Protein AF-A0A2A8D1V7-F1 (afdb_monomer_lite)

pLDDT: mean 70.95, std 13.34, range [39.81, 87.38]

Organism: NCBI:txid1850348

Sequence (78 aa):
MHNVKNLDASPTPDGIDQLRTEAQEHAEAVAAALPWGSDTYLVVSPRGTCVLLDDFVTRDSWEPNKSSETVATELQAT

Foldseek 3Di:
DQDEAEDPAQQDLVNLVVQLVVQLVVQHKYWYHHPPAPAWIWIAHSVGFTDIDHPPDDPPVDDGDDRSVRVSVVSVVD

Radius of gyration: 11.52 Å; chains: 1; bounding box: 30×26×26 Å

Secondary structure (DSSP, 8-state):
---EEEPSSPPPHHHHHHHHHHHHHHTS-EEEE-TT-TT-EEEE-TTS-EEEE-TT--TT-------HHHHHHHHH--

Structure (mmCIF, N/CA/C/O backbone):
data_AF-A0A2A8D1V7-F1
#
_entry.id   AF-A0A2A8D1V7-F1
#
loop_
_atom_site.group_PDB
_atom_site.id
_atom_site.type_symbol
_atom_site.label_atom_id
_atom_site.label_alt_id
_atom_site.label_comp_id
_atom_site.label_asym_id
_atom_site.label_entity_id
_atom_site.label_seq_id
_atom_site.pdbx_PDB_ins_code
_atom_site.Cartn_x
_atom_site.Cartn_y
_atom_site.Cartn_z
_atom_site.occupancy
_atom_site.B_iso_or_equiv
_atom_site.auth_seq_id
_atom_site.auth_comp_id
_atom_site.auth_asym_id
_atom_site.auth_atom_id
_atom_site.pdbx_PDB_model_num
ATOM 1 N N . MET A 1 1 ? -17.995 -4.386 -7.038 1.00 39.81 1 MET A N 1
ATOM 2 C CA . MET A 1 1 ? -17.078 -3.748 -8.004 1.00 39.81 1 MET A CA 1
ATOM 3 C C . MET A 1 1 ? -16.100 -2.962 -7.155 1.00 39.81 1 MET A C 1
ATOM 5 O O . MET A 1 1 ? -16.553 -2.061 -6.469 1.00 39.81 1 MET A O 1
ATOM 9 N N . HIS A 1 2 ? -14.843 -3.401 -7.050 1.00 45.78 2 HIS A N 1
ATOM 10 C CA . HIS A 1 2 ? -13.855 -2.724 -6.202 1.00 45.78 2 HIS A CA 1
ATOM 11 C C . HIS A 1 2 ? -13.455 -1.424 -6.909 1.00 45.78 2 HIS A C 1
ATOM 13 O O . HIS A 1 2 ? -13.094 -1.455 -8.084 1.00 45.78 2 HIS A O 1
ATOM 19 N N . ASN A 1 3 ? -13.646 -0.293 -6.236 1.00 57.97 3 ASN A N 1
ATOM 20 C CA . ASN A 1 3 ? -13.505 1.044 -6.802 1.00 57.97 3 ASN A CA 1
ATOM 21 C C . ASN A 1 3 ? -12.009 1.387 -6.899 1.00 57.97 3 ASN A C 1
ATOM 23 O O . ASN A 1 3 ? -11.411 1.817 -5.916 1.00 57.97 3 ASN A O 1
ATOM 27 N N . VAL A 1 4 ? -11.381 1.121 -8.047 1.00 65.38 4 VAL A N 1
ATOM 28 C CA . VAL A 1 4 ? -9.960 1.435 -8.259 1.00 65.38 4 VAL A CA 1
ATOM 29 C C . VAL A 1 4 ? -9.829 2.916 -8.612 1.00 65.38 4 VAL A C 1
ATOM 31 O O . VAL A 1 4 ? -10.420 3.373 -9.592 1.00 65.38 4 VAL A O 1
ATOM 34 N N . LYS A 1 5 ? -9.074 3.676 -7.814 1.00 77.75 5 LYS A N 1
ATOM 35 C CA . LYS A 1 5 ? -8.771 5.088 -8.092 1.00 77.75 5 LYS A CA 1
ATOM 36 C C . LYS A 1 5 ? -7.573 5.186 -9.028 1.00 77.75 5 LYS A C 1
ATOM 38 O O . LYS A 1 5 ? -6.521 4.659 -8.708 1.00 77.75 5 LYS A O 1
ATOM 43 N N . ASN A 1 6 ? -7.684 5.891 -10.145 1.00 76.56 6 ASN A N 1
ATOM 44 C CA . ASN A 1 6 ? -6.507 6.181 -10.966 1.00 76.56 6 ASN A CA 1
ATOM 45 C C . ASN A 1 6 ? -5.791 7.411 -10.408 1.00 76.56 6 ASN A C 1
ATOM 47 O O . ASN A 1 6 ? -6.434 8.435 -10.178 1.00 76.56 6 ASN A O 1
ATOM 51 N N . LEU A 1 7 ? -4.485 7.302 -10.175 1.00 75.75 7 LEU A N 1
ATOM 52 C CA . LEU A 1 7 ? -3.648 8.419 -9.753 1.00 75.75 7 LEU A CA 1
ATOM 53 C C . LEU A 1 7 ? -2.963 9.040 -10.972 1.00 75.75 7 LEU A C 1
ATOM 55 O O . LEU A 1 7 ? -2.304 8.345 -11.741 1.00 75.75 7 LEU A O 1
ATOM 59 N N . ASP A 1 8 ? -3.079 10.359 -11.120 1.00 70.38 8 ASP A N 1
ATOM 60 C CA . ASP A 1 8 ? -2.424 11.122 -12.194 1.00 70.38 8 ASP A CA 1
ATOM 61 C C . ASP A 1 8 ? -0.906 11.308 -11.972 1.00 70.38 8 ASP A C 1
ATOM 63 O O . ASP A 1 8 ? -0.179 11.696 -12.884 1.00 70.38 8 ASP A O 1
ATOM 67 N N . ALA A 1 9 ? -0.414 11.042 -10.757 1.00 71.38 9 ALA A N 1
ATOM 68 C CA . ALA A 1 9 ? 0.988 11.165 -10.351 1.00 71.38 9 ALA A CA 1
ATOM 69 C C . ALA A 1 9 ? 1.364 10.070 -9.334 1.00 71.38 9 ALA A C 1
ATOM 71 O O . ALA A 1 9 ? 0.488 9.485 -8.694 1.00 71.38 9 ALA A O 1
ATOM 72 N N . SER A 1 10 ? 2.664 9.794 -9.161 1.00 72.62 10 SER A N 1
ATOM 73 C CA . SER A 1 10 ? 3.133 8.886 -8.105 1.00 72.62 10 SER A CA 1
ATOM 74 C C . SER A 1 10 ? 2.629 9.360 -6.734 1.00 72.62 10 SER A C 1
ATOM 76 O O . SER A 1 10 ? 2.752 10.552 -6.432 1.00 72.62 10 SER A O 1
ATOM 78 N N . PRO A 1 11 ? 2.068 8.467 -5.898 1.00 76.38 11 PRO A N 1
ATOM 79 C CA . PRO A 1 11 ? 1.488 8.853 -4.623 1.00 76.38 11 PRO A CA 1
ATOM 80 C C . PRO A 1 11 ? 2.569 9.424 -3.709 1.00 76.38 11 PRO A C 1
ATOM 82 O O . PRO A 1 11 ? 3.605 8.808 -3.461 1.00 76.38 11 PRO A O 1
ATOM 85 N N . THR A 1 12 ? 2.314 10.626 -3.204 1.00 78.94 12 THR A N 1
ATOM 86 C CA . THR A 1 12 ? 3.127 11.249 -2.162 1.00 78.94 12 THR A CA 1
ATOM 87 C C . THR A 1 12 ? 2.847 10.579 -0.811 1.00 78.94 12 THR A C 1
ATOM 89 O O . THR A 1 12 ? 1.820 9.912 -0.659 1.00 78.94 12 THR A O 1
ATOM 92 N N . PRO A 1 13 ? 3.706 10.771 0.208 1.00 78.00 13 PRO A N 1
ATOM 93 C CA . PRO A 1 13 ? 3.449 10.261 1.557 1.00 78.00 13 PRO A CA 1
ATOM 94 C C . PRO A 1 13 ? 2.074 10.675 2.106 1.00 78.00 13 PRO A C 1
ATOM 96 O O . PRO A 1 13 ? 1.398 9.863 2.730 1.00 78.00 13 PRO A O 1
ATOM 99 N N . ASP A 1 14 ? 1.651 11.907 1.809 1.00 79.50 14 ASP A N 1
ATOM 100 C CA . ASP A 1 14 ? 0.341 12.462 2.173 1.00 79.50 14 ASP A CA 1
ATOM 101 C C . ASP A 1 14 ? -0.810 11.740 1.450 1.00 79.50 14 ASP A C 1
ATOM 103 O O . ASP A 1 14 ? -1.783 11.323 2.073 1.00 79.50 14 ASP A O 1
ATOM 107 N N . GLY A 1 15 ? -0.649 11.456 0.151 1.00 82.19 15 GLY A N 1
ATOM 108 C CA . GLY A 1 15 ? -1.618 10.666 -0.610 1.00 82.19 15 GLY A CA 1
ATOM 109 C C . GLY A 1 15 ? -1.761 9.229 -0.093 1.00 82.19 15 GLY A C 1
ATOM 110 O O . GLY A 1 15 ? -2.867 8.694 -0.054 1.00 82.19 15 GLY A O 1
ATOM 111 N N . ILE A 1 16 ? -0.669 8.605 0.361 1.00 81.56 16 ILE A N 1
ATOM 112 C CA . ILE A 1 16 ? -0.716 7.274 0.992 1.00 81.56 16 ILE A CA 1
ATOM 113 C C . ILE A 1 16 ? -1.465 7.336 2.330 1.00 81.56 16 ILE A C 1
ATOM 115 O O . ILE A 1 16 ? -2.243 6.429 2.634 1.00 81.56 16 ILE A O 1
ATOM 119 N N . ASP A 1 17 ? -1.257 8.386 3.124 1.00 83.69 17 ASP A N 1
ATOM 120 C CA . ASP A 1 17 ? -1.950 8.568 4.404 1.00 83.69 17 ASP A CA 1
ATOM 121 C C . ASP A 1 17 ? -3.456 8.812 4.217 1.00 83.69 17 ASP A C 1
ATOM 123 O O . ASP A 1 17 ? -4.288 8.253 4.938 1.00 83.69 17 ASP A O 1
ATOM 127 N N . GLN A 1 18 ? -3.826 9.537 3.161 1.00 84.12 18 GLN A N 1
ATOM 128 C CA . GLN A 1 18 ? -5.220 9.708 2.768 1.00 84.12 18 GLN A CA 1
ATOM 129 C C . GLN A 1 18 ? -5.869 8.376 2.359 1.00 84.12 18 GLN A C 1
ATOM 131 O O . GLN A 1 18 ? -6.976 8.071 2.803 1.00 84.12 18 GLN A O 1
ATOM 136 N N . LEU A 1 19 ? -5.177 7.547 1.567 1.00 84.19 19 LEU A N 1
ATOM 137 C CA . LEU A 1 19 ? -5.658 6.206 1.201 1.00 84.19 19 LEU A CA 1
ATOM 138 C C . LEU A 1 19 ? -5.782 5.285 2.425 1.00 84.19 19 LEU A C 1
ATOM 140 O O . LEU A 1 19 ? -6.697 4.465 2.485 1.00 84.19 19 LEU A O 1
ATOM 144 N N . ARG A 1 20 ? -4.892 5.425 3.416 1.00 85.06 20 ARG A N 1
ATOM 145 C CA . ARG A 1 20 ? -4.991 4.707 4.699 1.00 85.06 20 ARG A CA 1
ATOM 146 C C . ARG A 1 20 ? -6.211 5.135 5.492 1.00 85.06 20 ARG A C 1
ATOM 148 O O . ARG A 1 20 ? -6.933 4.270 5.980 1.00 85.06 20 ARG A O 1
ATOM 155 N N . THR A 1 21 ? -6.431 6.441 5.600 1.00 85.62 21 THR A N 1
ATOM 156 C CA . THR A 1 21 ? -7.598 6.999 6.284 1.00 85.62 21 THR A CA 1
ATOM 157 C C . THR A 1 21 ? -8.876 6.488 5.630 1.00 85.62 21 THR A C 1
ATOM 159 O O . THR A 1 21 ? -9.722 5.929 6.318 1.00 85.62 21 THR A O 1
ATOM 162 N N . GLU A 1 22 ? -8.967 6.543 4.301 1.00 85.62 22 GLU A N 1
ATOM 163 C CA . GLU A 1 22 ? -10.131 6.048 3.562 1.00 85.62 22 GLU A CA 1
ATOM 164 C C . GLU A 1 22 ? -10.345 4.539 3.753 1.00 85.62 22 GLU A C 1
ATOM 166 O O . GLU A 1 22 ? -11.451 4.107 4.079 1.00 85.62 22 GLU A O 1
ATOM 171 N N . ALA A 1 23 ? -9.289 3.729 3.633 1.00 86.00 23 ALA A N 1
ATOM 172 C CA . ALA A 1 23 ? -9.387 2.292 3.873 1.00 86.00 23 ALA A CA 1
ATOM 173 C C . ALA A 1 23 ? -9.887 1.996 5.295 1.00 86.00 23 ALA A C 1
ATOM 175 O O . ALA A 1 23 ? -10.733 1.125 5.499 1.00 86.00 23 ALA A O 1
ATOM 176 N N . GLN A 1 24 ? -9.401 2.742 6.287 1.00 85.50 24 GLN A N 1
ATOM 177 C CA . GLN A 1 24 ? -9.806 2.597 7.680 1.00 85.50 24 GLN A CA 1
ATOM 178 C C . GLN A 1 24 ? -11.256 3.047 7.923 1.00 85.50 24 GLN A C 1
ATOM 180 O O . GLN A 1 24 ? -11.988 2.339 8.616 1.00 85.50 24 GLN A O 1
ATOM 185 N N . GLU A 1 25 ? -11.683 4.177 7.354 1.00 87.38 25 GLU A N 1
ATOM 186 C CA . GLU A 1 25 ? -13.052 4.700 7.476 1.00 87.38 25 GLU A CA 1
ATOM 187 C C . GLU A 1 25 ? -14.085 3.765 6.844 1.00 87.38 25 GLU A C 1
ATOM 189 O O . GLU A 1 25 ? -15.151 3.531 7.415 1.00 87.38 25 GLU A O 1
ATOM 194 N N . HIS A 1 26 ? -13.748 3.185 5.695 1.00 81.56 26 HIS A N 1
ATOM 195 C CA . HIS A 1 26 ? -14.630 2.278 4.969 1.00 81.56 26 HIS A CA 1
ATOM 196 C C . HIS A 1 26 ? -14.502 0.810 5.417 1.00 81.56 26 HIS A C 1
ATOM 198 O O . HIS A 1 26 ? -15.270 -0.044 4.977 1.00 81.56 26 HIS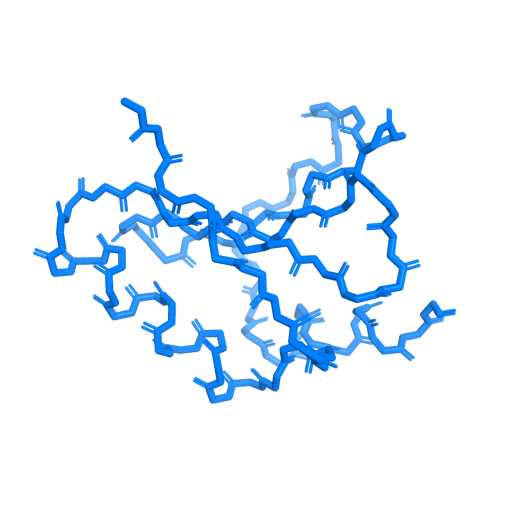 A O 1
ATOM 204 N N . ALA A 1 27 ? -13.556 0.505 6.315 1.00 84.00 27 ALA A N 1
ATOM 205 C CA . ALA A 1 27 ? -13.216 -0.851 6.754 1.00 84.00 27 ALA A CA 1
ATOM 206 C C . ALA A 1 27 ? -12.953 -1.835 5.589 1.00 84.00 27 ALA A C 1
ATOM 208 O O . ALA A 1 27 ? -13.106 -3.051 5.738 1.00 84.00 27 ALA A O 1
ATOM 209 N N . GLU A 1 28 ? -12.524 -1.317 4.438 1.00 82.69 28 GLU A N 1
ATOM 210 C CA . GLU A 1 28 ? -12.287 -2.058 3.199 1.00 82.69 28 GLU A CA 1
ATOM 211 C C . GLU A 1 28 ? -10.944 -1.660 2.580 1.00 82.69 28 GLU A C 1
ATOM 213 O O . GLU A 1 28 ? -10.361 -0.634 2.919 1.00 82.69 28 GLU A O 1
ATOM 218 N N . ALA A 1 29 ? -10.399 -2.508 1.707 1.00 82.25 29 ALA A N 1
ATOM 219 C CA . ALA A 1 29 ? -9.141 -2.201 1.040 1.00 82.25 29 ALA A CA 1
ATOM 220 C C . ALA A 1 29 ? -9.372 -1.239 -0.133 1.00 82.25 29 ALA A C 1
ATOM 222 O O . ALA A 1 29 ? -10.233 -1.486 -0.977 1.00 82.25 29 ALA A O 1
ATOM 223 N N . VAL A 1 30 ? -8.556 -0.192 -0.217 1.00 85.88 30 VAL A N 1
ATOM 224 C CA . VAL A 1 30 ? -8.571 0.777 -1.318 1.00 85.88 30 VAL A CA 1
ATOM 225 C C . VAL A 1 30 ? -7.461 0.425 -2.297 1.00 85.88 30 VAL A C 1
ATOM 227 O O . VAL A 1 30 ? -6.323 0.217 -1.887 1.00 85.88 30 VAL A O 1
ATOM 230 N N . ALA A 1 31 ? -7.775 0.363 -3.589 1.00 84.75 31 ALA A N 1
ATOM 231 C CA . ALA A 1 31 ? -6.796 0.146 -4.649 1.00 84.75 31 ALA A CA 1
ATOM 232 C C . ALA A 1 31 ? -6.639 1.417 -5.489 1.00 84.75 31 ALA A C 1
ATOM 234 O O . ALA A 1 31 ? -7.634 2.023 -5.892 1.00 84.75 31 ALA A O 1
ATOM 235 N N . ALA A 1 32 ? -5.398 1.803 -5.767 1.00 84.44 32 ALA A N 1
ATOM 236 C CA . ALA A 1 32 ? -5.060 2.978 -6.549 1.00 84.44 32 ALA A CA 1
ATOM 237 C C . ALA A 1 32 ? -4.101 2.613 -7.692 1.00 84.44 32 ALA A C 1
ATOM 239 O O . ALA A 1 32 ? -2.994 2.152 -7.433 1.00 84.44 32 ALA A O 1
ATOM 240 N N . ALA A 1 33 ? -4.514 2.797 -8.945 1.00 84.38 33 ALA A N 1
ATOM 241 C CA . ALA A 1 33 ? -3.674 2.560 -10.115 1.00 84.38 33 ALA A CA 1
ATOM 242 C C . ALA A 1 33 ? -2.627 3.670 -10.265 1.00 84.38 33 ALA A C 1
ATOM 244 O O . ALA A 1 33 ? -2.938 4.852 -10.087 1.00 84.38 33 ALA A O 1
ATOM 245 N N . LEU A 1 34 ? -1.398 3.287 -10.596 1.00 80.94 34 LEU A N 1
ATOM 246 C CA . LEU A 1 34 ? -0.264 4.196 -10.738 1.00 80.94 34 LEU A CA 1
ATOM 247 C C . LEU A 1 34 ? -0.089 4.655 -12.194 1.00 80.94 34 LEU A C 1
ATOM 249 O O . LEU A 1 34 ? -0.340 3.885 -13.118 1.00 80.94 34 LEU A O 1
ATOM 253 N N . PRO A 1 35 ? 0.391 5.889 -12.433 1.00 75.69 35 PRO A N 1
ATOM 254 C CA . PRO A 1 35 ? 0.457 6.459 -13.783 1.00 75.69 35 PRO A CA 1
ATOM 255 C C . PRO A 1 35 ? 1.590 5.894 -14.653 1.00 75.69 35 PRO A C 1
ATOM 257 O O . PRO A 1 35 ? 1.612 6.129 -15.859 1.00 75.69 35 PRO A O 1
ATOM 260 N N . TRP A 1 36 ? 2.551 5.186 -14.061 1.00 71.62 36 TRP A N 1
ATOM 261 C CA . TRP A 1 36 ? 3.755 4.685 -14.736 1.00 71.62 36 TRP A CA 1
ATOM 262 C C . TRP A 1 36 ? 3.746 3.172 -14.982 1.00 71.62 36 TRP A C 1
ATOM 264 O O . TRP A 1 36 ? 4.693 2.645 -15.560 1.00 71.62 36 TRP A O 1
ATOM 274 N N . GLY A 1 37 ? 2.671 2.476 -14.609 1.00 64.38 37 GLY A N 1
ATOM 275 C CA . GLY A 1 37 ? 2.528 1.043 -14.821 1.00 64.38 37 GLY A CA 1
ATOM 276 C C . GLY A 1 37 ? 1.112 0.711 -15.256 1.00 64.38 37 GLY A C 1
ATOM 277 O O . GLY A 1 37 ? 0.155 0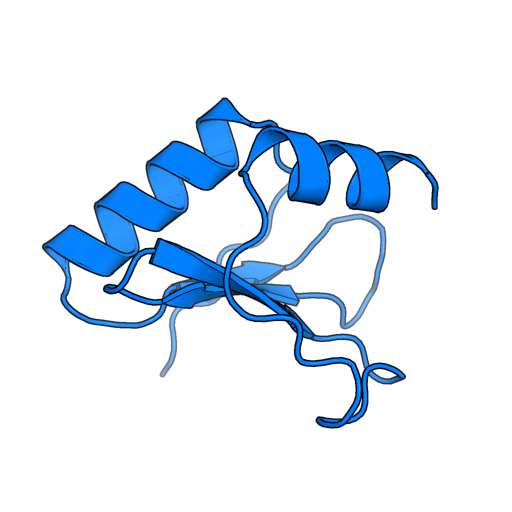.980 -14.538 1.00 64.38 37 GLY A O 1
ATOM 278 N N . SER A 1 38 ? 0.972 0.142 -16.455 1.00 64.94 38 SER A N 1
ATOM 279 C CA . SER A 1 38 ? -0.343 -0.094 -17.065 1.00 64.94 38 SER A CA 1
ATOM 280 C C . SER A 1 38 ? -1.209 -1.098 -16.287 1.00 64.94 38 SER A C 1
ATOM 282 O O . SER A 1 38 ? -2.396 -1.201 -16.586 1.00 64.94 38 SER A O 1
ATOM 284 N N . ASP A 1 39 ? -0.620 -1.809 -15.319 1.00 72.38 39 ASP A N 1
ATOM 285 C CA . ASP A 1 39 ? -1.290 -2.734 -14.399 1.00 72.38 39 ASP A CA 1
ATOM 286 C C . ASP A 1 39 ? -0.669 -2.704 -12.984 1.00 72.38 39 ASP A C 1
ATOM 288 O O . ASP A 1 39 ? -0.690 -3.691 -12.253 1.00 72.38 39 ASP A O 1
ATOM 292 N N . THR A 1 40 ? -0.082 -1.569 -12.584 1.00 76.69 40 THR A N 1
ATOM 293 C CA . THR A 1 40 ? 0.489 -1.422 -11.239 1.00 76.69 40 THR A CA 1
ATOM 294 C C . THR A 1 40 ? -0.496 -0.701 -10.323 1.00 76.69 40 THR A C 1
ATOM 296 O O . THR A 1 40 ? -0.915 0.427 -10.596 1.00 76.69 40 THR A O 1
ATOM 299 N N . TYR A 1 41 ? -0.839 -1.325 -9.199 1.00 81.75 41 TYR A N 1
ATOM 300 C CA . TYR A 1 41 ? -1.791 -0.822 -8.218 1.00 81.75 41 TYR A CA 1
ATOM 301 C C . TYR A 1 41 ? -1.172 -0.761 -6.824 1.00 81.75 41 TYR A C 1
ATOM 303 O O . TYR A 1 41 ? -0.640 -1.743 -6.312 1.00 81.75 41 TYR A O 1
ATOM 311 N N . LEU A 1 42 ? -1.327 0.371 -6.151 1.00 83.25 42 LEU A N 1
ATOM 312 C CA . LEU A 1 42 ? -1.129 0.490 -4.716 1.00 83.25 42 LEU A CA 1
ATOM 313 C C . LEU A 1 42 ? -2.422 0.090 -3.997 1.00 83.25 42 LEU A C 1
ATOM 315 O O . LEU A 1 42 ? -3.436 0.773 -4.103 1.00 83.25 42 LEU A O 1
ATOM 319 N N . VAL A 1 43 ? -2.390 -0.995 -3.234 1.00 85.00 43 VAL A N 1
ATOM 320 C CA . VAL A 1 43 ? -3.501 -1.453 -2.399 1.00 85.00 43 VAL A CA 1
ATOM 321 C C . VAL A 1 43 ? -3.221 -1.133 -0.940 1.00 85.00 43 VAL A C 1
ATOM 323 O O . VAL A 1 43 ? -2.212 -1.557 -0.381 1.00 85.00 43 VAL A O 1
ATOM 326 N N . VAL A 1 44 ? -4.137 -0.420 -0.299 1.00 85.06 44 VAL A N 1
ATOM 327 C CA . VAL A 1 44 ? -4.063 -0.044 1.110 1.00 85.06 44 VAL A CA 1
ATOM 328 C C . VAL A 1 44 ? -5.180 -0.738 1.874 1.00 85.06 44 VAL A C 1
ATOM 330 O O . VAL A 1 44 ? -6.355 -0.610 1.551 1.00 85.06 44 VAL A O 1
ATOM 333 N N . SER A 1 45 ? -4.812 -1.510 2.890 1.00 83.12 45 SER A N 1
ATOM 334 C CA . SER A 1 45 ? -5.753 -2.207 3.765 1.00 83.12 45 SER A CA 1
ATOM 335 C C . SER A 1 45 ? -6.239 -1.304 4.911 1.00 83.12 45 SER A C 1
ATOM 337 O O . SER A 1 45 ? -5.477 -0.450 5.372 1.00 83.12 45 SER A O 1
ATOM 339 N N . PRO A 1 46 ? -7.427 -1.575 5.488 1.00 80.31 46 PRO A N 1
ATOM 340 C CA . PRO A 1 46 ? -7.953 -0.856 6.658 1.00 80.31 46 PRO A CA 1
ATOM 341 C C . PRO A 1 46 ? -7.064 -0.970 7.903 1.00 80.31 46 PRO A C 1
ATOM 343 O O . PRO A 1 46 ? -7.233 -0.239 8.872 1.00 80.31 46 PRO A O 1
ATOM 346 N N . ARG A 1 47 ? -6.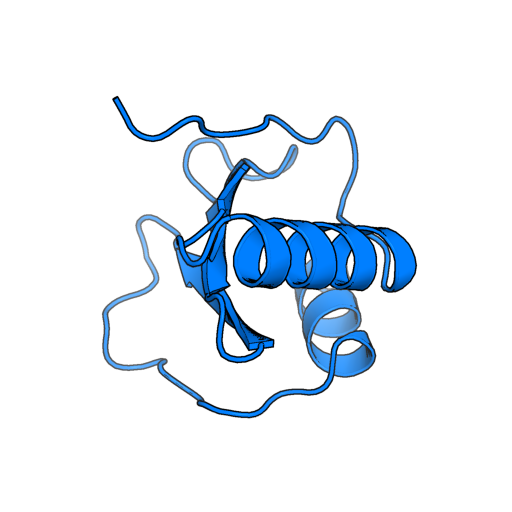114 -1.913 7.903 1.00 80.94 47 ARG A N 1
ATOM 347 C CA . ARG A 1 47 ? -5.148 -2.121 8.992 1.00 80.94 47 ARG A CA 1
ATOM 348 C C . ARG A 1 47 ? -3.854 -1.323 8.789 1.00 80.94 47 ARG A C 1
ATOM 350 O O . ARG A 1 47 ? -2.912 -1.511 9.553 1.00 80.94 47 ARG A O 1
ATOM 357 N N . GLY A 1 48 ? -3.786 -0.480 7.755 1.00 72.88 48 GLY A N 1
ATOM 358 C CA . GLY A 1 48 ? -2.637 0.373 7.433 1.00 72.88 48 GLY A CA 1
ATOM 359 C C . GLY A 1 48 ? -1.556 -0.293 6.574 1.00 72.88 48 GLY A C 1
ATOM 360 O O . GLY A 1 48 ? -0.580 0.358 6.199 1.00 72.88 48 GLY A O 1
ATOM 361 N N . THR A 1 49 ? -1.709 -1.577 6.230 1.00 79.38 49 THR A N 1
ATOM 362 C CA . THR A 1 49 ? -0.790 -2.273 5.317 1.00 79.38 49 THR A CA 1
ATOM 363 C C . THR A 1 49 ? -0.957 -1.740 3.899 1.00 79.38 49 THR A C 1
ATOM 365 O O . THR A 1 49 ? -2.079 -1.740 3.397 1.00 79.38 49 THR A O 1
ATOM 368 N N . CYS A 1 50 ? 0.143 -1.339 3.262 1.00 79.56 50 CYS A N 1
ATOM 369 C CA . CYS A 1 50 ? 0.188 -0.925 1.860 1.00 79.56 50 CYS A CA 1
ATOM 370 C C . CYS A 1 50 ? 0.939 -1.986 1.047 1.00 79.56 50 CYS A C 1
ATOM 372 O O . CYS A 1 50 ? 1.983 -2.465 1.488 1.00 79.56 50 CYS A O 1
ATOM 374 N N . VAL A 1 51 ? 0.415 -2.352 -0.117 1.00 75.38 51 VAL A N 1
ATOM 375 C CA . VAL A 1 51 ? 0.959 -3.385 -1.004 1.00 75.38 51 VAL A CA 1
ATOM 376 C C . VAL A 1 51 ? 0.990 -2.837 -2.416 1.00 75.38 51 VAL A C 1
ATOM 378 O O . VAL A 1 51 ? 0.045 -2.183 -2.838 1.00 75.38 51 VAL A O 1
ATOM 381 N N . LEU A 1 52 ? 2.054 -3.130 -3.151 1.00 76.94 52 LEU A N 1
ATOM 382 C CA . LEU A 1 52 ? 2.094 -2.899 -4.586 1.00 76.94 52 LEU A CA 1
ATOM 383 C C . LEU A 1 52 ? 1.774 -4.197 -5.299 1.00 76.94 52 LEU A C 1
ATOM 385 O O . LEU A 1 52 ? 2.441 -5.206 -5.087 1.00 76.94 52 LEU A O 1
ATOM 389 N N . LEU A 1 53 ? 0.717 -4.167 -6.094 1.00 74.19 53 LEU 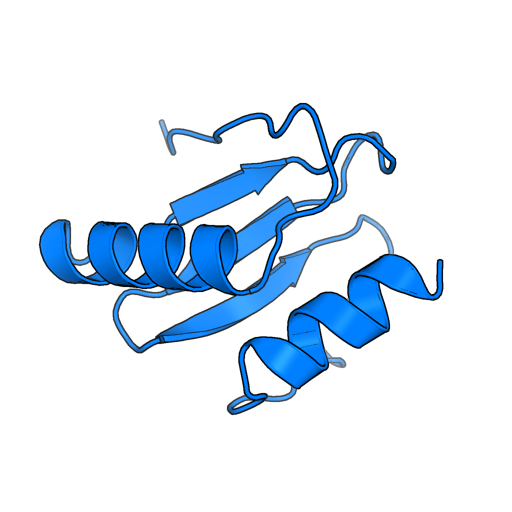A N 1
ATOM 390 C CA . LEU A 1 53 ? 0.396 -5.204 -7.052 1.00 74.19 53 LEU A CA 1
ATOM 391 C C . LEU A 1 53 ? 0.926 -4.729 -8.395 1.00 74.19 53 LEU A C 1
ATOM 393 O O . LEU A 1 53 ? 0.541 -3.669 -8.862 1.00 74.19 53 LEU A O 1
ATOM 397 N N . ASP A 1 54 ? 1.814 -5.502 -8.983 1.00 71.06 54 ASP A N 1
ATOM 398 C CA . ASP A 1 54 ? 2.226 -5.384 -10.375 1.00 71.06 54 ASP A CA 1
ATOM 399 C C . ASP A 1 54 ? 2.066 -6.777 -10.991 1.00 71.06 54 ASP A C 1
ATOM 401 O O . ASP A 1 54 ? 2.128 -7.765 -10.249 1.00 71.06 54 ASP A O 1
ATOM 405 N N . ASP A 1 55 ? 1.904 -6.882 -12.310 1.00 59.69 55 ASP A N 1
ATOM 406 C CA . ASP A 1 55 ? 1.839 -8.169 -13.025 1.00 59.69 55 ASP A CA 1
ATOM 407 C C . ASP A 1 55 ? 3.036 -9.089 -12.672 1.00 59.69 55 ASP A C 1
ATOM 409 O O . ASP A 1 55 ? 2.908 -10.316 -12.646 1.00 59.69 55 ASP A O 1
ATOM 413 N N . PHE A 1 56 ? 4.177 -8.508 -12.271 1.00 50.41 56 PHE A N 1
ATO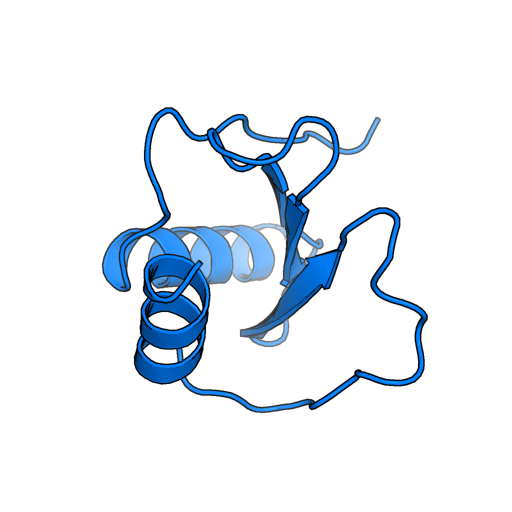M 414 C CA . PHE A 1 56 ? 5.366 -9.238 -11.816 1.00 50.41 56 PHE A CA 1
ATOM 415 C C . PHE A 1 56 ? 5.481 -9.454 -10.295 1.00 50.41 56 PHE A C 1
ATOM 417 O O . PHE A 1 56 ? 6.313 -10.261 -9.857 1.00 50.41 56 PHE A O 1
ATOM 424 N N . VAL A 1 57 ? 4.673 -8.790 -9.460 1.00 50.16 57 VAL A N 1
ATOM 425 C CA . VAL A 1 57 ? 4.743 -8.938 -7.995 1.00 50.16 57 VAL A CA 1
ATOM 426 C C . VAL A 1 57 ? 3.937 -10.162 -7.569 1.00 50.16 57 VAL A C 1
ATOM 428 O O . VAL A 1 57 ? 2.757 -10.122 -7.221 1.00 50.16 57 VAL A O 1
ATOM 431 N N . THR A 1 58 ? 4.623 -11.301 -7.583 1.00 44.00 58 THR A N 1
ATOM 432 C CA . THR A 1 58 ? 4.140 -12.523 -6.943 1.00 44.00 58 THR A CA 1
ATOM 433 C C . THR A 1 58 ? 4.035 -12.323 -5.427 1.00 44.00 58 THR A C 1
ATOM 435 O O . THR A 1 58 ? 4.819 -11.605 -4.807 1.00 44.00 58 THR A O 1
ATOM 438 N N . ARG A 1 59 ? 3.055 -13.005 -4.819 1.00 42.22 59 ARG A N 1
ATOM 439 C CA . ARG A 1 59 ? 2.666 -12.995 -3.391 1.00 42.22 59 ARG A CA 1
ATOM 440 C C . ARG A 1 59 ? 3.809 -13.238 -2.377 1.00 42.22 59 ARG A C 1
ATOM 442 O O . ARG A 1 59 ? 3.544 -13.251 -1.180 1.00 42.22 59 ARG A O 1
ATOM 449 N N . ASP A 1 60 ? 5.033 -13.473 -2.843 1.00 44.19 60 ASP A N 1
ATOM 450 C CA . ASP A 1 60 ? 6.235 -13.780 -2.063 1.00 44.19 60 ASP A CA 1
ATOM 451 C C . ASP A 1 60 ? 7.004 -12.519 -1.619 1.00 44.19 60 ASP A C 1
ATOM 453 O O . ASP A 1 60 ? 7.645 -12.530 -0.575 1.00 44.19 60 ASP A O 1
ATOM 457 N N . SER A 1 61 ? 6.851 -11.382 -2.317 1.00 46.41 61 SER A N 1
ATOM 458 C CA . SER A 1 61 ? 7.469 -10.093 -1.932 1.00 46.41 61 SER A CA 1
ATOM 459 C C . SER A 1 61 ? 6.672 -9.333 -0.852 1.00 46.41 61 SER A C 1
ATOM 461 O O . SER A 1 61 ? 6.714 -8.106 -0.747 1.00 46.41 61 SER A O 1
ATOM 463 N N . TRP A 1 62 ? 5.884 -10.074 -0.071 1.00 49.31 62 TRP A N 1
ATOM 464 C CA . TRP A 1 62 ? 4.966 -9.567 0.941 1.00 49.31 62 TRP A CA 1
ATOM 465 C C . TRP A 1 62 ? 5.749 -9.163 2.195 1.00 49.31 62 TRP A C 1
ATOM 467 O O . TRP A 1 62 ? 5.985 -9.979 3.082 1.00 49.31 62 TRP A O 1
ATOM 477 N N . GLU A 1 63 ? 6.156 -7.896 2.275 1.00 53.31 63 GLU A N 1
ATOM 478 C CA . GLU A 1 63 ? 6.745 -7.322 3.489 1.00 53.31 63 GLU A CA 1
ATOM 479 C C . GLU A 1 63 ? 5.685 -6.527 4.271 1.00 53.31 63 GLU A C 1
ATOM 481 O O . GLU A 1 63 ? 5.442 -5.350 3.980 1.00 53.31 63 GLU A O 1
ATOM 486 N N . PRO A 1 64 ? 5.009 -7.133 5.266 1.00 52.19 64 PRO A N 1
ATOM 487 C CA . PRO A 1 64 ? 4.114 -6.386 6.131 1.00 52.19 64 PRO A CA 1
ATOM 488 C C . PRO A 1 64 ? 4.932 -5.414 6.994 1.00 52.19 64 PRO A C 1
ATOM 490 O O . PRO A 1 64 ? 5.892 -5.817 7.646 1.00 52.19 64 PRO A O 1
ATOM 493 N N . ASN A 1 65 ? 4.470 -4.158 7.058 1.00 49.16 65 ASN A N 1
ATOM 494 C CA . ASN A 1 65 ? 4.921 -3.091 7.971 1.00 49.16 65 ASN A CA 1
ATOM 495 C C . ASN A 1 65 ? 6.036 -2.142 7.466 1.00 49.16 65 ASN A C 1
ATOM 497 O O . ASN A 1 65 ? 6.941 -1.790 8.220 1.00 49.16 65 ASN A O 1
ATOM 501 N N . LYS A 1 66 ? 5.957 -1.668 6.212 1.00 61.00 66 LYS A N 1
ATOM 502 C CA . LYS 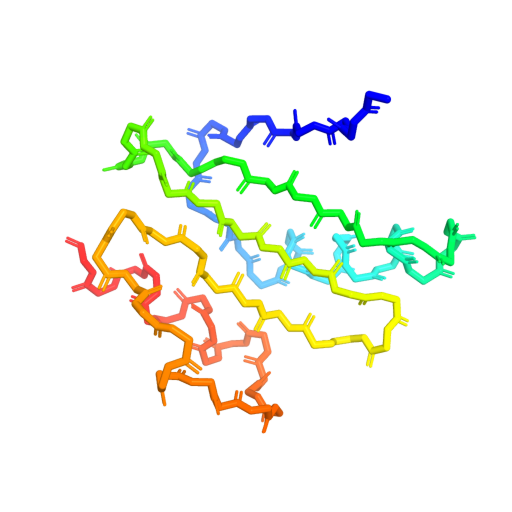A 1 66 ? 6.756 -0.515 5.746 1.00 61.00 66 LYS A CA 1
ATOM 503 C C . LYS A 1 66 ? 6.055 0.822 6.048 1.00 61.00 66 LYS A C 1
ATOM 505 O O . LYS A 1 66 ? 4.842 0.964 5.859 1.00 61.00 66 LYS A O 1
ATOM 510 N N . SER A 1 67 ? 6.825 1.811 6.505 1.00 64.69 67 SER A N 1
ATOM 511 C CA . SER A 1 67 ? 6.364 3.197 6.680 1.00 64.69 67 SER A CA 1
ATOM 512 C C . SER A 1 67 ? 5.988 3.827 5.335 1.00 64.69 67 SER A C 1
ATOM 514 O O . SER A 1 67 ? 6.535 3.453 4.298 1.00 64.69 67 SER A O 1
ATOM 516 N N . SER A 1 68 ? 5.072 4.800 5.339 1.00 65.44 68 SER A N 1
ATOM 517 C CA . SER A 1 68 ? 4.611 5.495 4.122 1.00 65.44 68 SER A CA 1
ATOM 518 C C . SER A 1 68 ? 5.760 6.158 3.353 1.00 65.44 68 SER A C 1
ATOM 520 O O . SER A 1 68 ? 5.793 6.088 2.130 1.00 65.44 68 SER A O 1
ATOM 522 N N . GLU A 1 69 ? 6.744 6.712 4.061 1.00 67.94 69 GLU A N 1
ATOM 523 C CA . GLU A 1 69 ? 7.969 7.280 3.478 1.00 67.94 69 GLU A CA 1
ATOM 524 C C . GLU A 1 69 ? 8.798 6.236 2.715 1.00 67.94 69 GLU A C 1
ATOM 526 O O . GLU A 1 69 ? 9.290 6.503 1.618 1.00 67.94 69 GLU A O 1
ATOM 531 N N . THR A 1 70 ? 8.916 5.025 3.265 1.00 67.25 70 THR A N 1
ATOM 532 C CA . THR A 1 70 ? 9.623 3.910 2.625 1.00 67.25 70 THR A CA 1
ATOM 533 C C . THR A 1 70 ? 8.895 3.471 1.361 1.00 67.25 70 THR A C 1
ATOM 535 O O . THR A 1 70 ? 9.524 3.307 0.324 1.00 67.25 70 THR A O 1
ATOM 538 N N . VAL A 1 71 ? 7.565 3.342 1.420 1.00 65.00 71 VAL A N 1
ATOM 539 C CA . VAL A 1 71 ? 6.749 2.968 0.253 1.00 65.00 71 VAL A CA 1
ATOM 540 C C . VAL A 1 71 ? 6.856 4.024 -0.854 1.00 65.00 71 VAL A C 1
ATOM 542 O O . VAL A 1 71 ? 7.059 3.666 -2.008 1.00 65.00 71 VAL A O 1
ATOM 545 N N . ALA A 1 72 ? 6.784 5.316 -0.517 1.00 64.56 72 ALA A N 1
ATOM 546 C CA . ALA A 1 72 ? 6.908 6.399 -1.495 1.00 64.56 72 ALA A CA 1
ATOM 547 C C . ALA A 1 72 ? 8.303 6.457 -2.143 1.00 64.56 72 ALA A C 1
ATOM 549 O O . ALA A 1 72 ? 8.410 6.687 -3.344 1.00 64.56 72 ALA A O 1
ATOM 550 N N . THR A 1 73 ? 9.365 6.208 -1.372 1.00 66.69 73 THR A N 1
ATOM 551 C CA . THR A 1 73 ? 10.747 6.201 -1.885 1.00 66.69 73 THR A CA 1
ATOM 552 C C . THR A 1 73 ? 10.971 5.070 -2.889 1.00 66.69 73 THR A C 1
ATOM 554 O O . THR A 1 73 ? 11.510 5.306 -3.967 1.00 66.69 73 THR A O 1
ATOM 557 N N . GLU A 1 74 ? 10.511 3.856 -2.575 1.00 66.88 74 GLU A N 1
ATOM 558 C CA . GLU A 1 74 ? 10.617 2.694 -3.472 1.00 66.88 74 GLU A CA 1
ATOM 559 C C . GLU A 1 74 ? 9.838 2.922 -4.778 1.00 66.88 74 GLU A C 1
ATOM 561 O O . GLU A 1 74 ? 10.296 2.551 -5.855 1.00 66.88 74 GLU A O 1
ATOM 566 N N . LEU A 1 75 ? 8.693 3.609 -4.694 1.00 61.81 75 LEU A N 1
ATOM 567 C CA . LEU A 1 75 ? 7.867 3.982 -5.846 1.00 61.81 75 LEU A CA 1
ATOM 568 C C . LEU A 1 75 ? 8.470 5.069 -6.740 1.00 61.81 75 LEU A C 1
ATOM 570 O O . LEU A 1 75 ? 8.066 5.191 -7.891 1.00 61.81 75 LEU A O 1
ATOM 574 N N . GLN A 1 76 ? 9.383 5.887 -6.219 1.00 59.22 76 GLN A N 1
ATOM 575 C CA . GLN A 1 76 ? 10.063 6.947 -6.973 1.00 59.22 76 GLN A CA 1
ATOM 576 C C . GLN A 1 76 ? 11.417 6.508 -7.548 1.00 59.22 76 GLN A C 1
ATOM 578 O O . GLN A 1 76 ? 12.024 7.261 -8.306 1.00 59.22 76 GLN A O 1
ATOM 583 N N . ALA A 1 77 ? 11.909 5.327 -7.164 1.00 53.69 77 ALA A N 1
ATOM 584 C CA . ALA A 1 77 ? 13.179 4.772 -7.627 1.00 53.69 77 ALA A CA 1
ATOM 585 C C . ALA A 1 77 ? 13.058 3.919 -8.911 1.00 53.69 77 ALA A C 1
ATOM 587 O O . ALA A 1 77 ? 14.077 3.433 -9.404 1.00 53.69 77 ALA A O 1
ATOM 588 N N . THR A 1 78 ? 11.838 3.737 -9.434 1.00 46.22 78 THR A N 1
ATOM 589 C CA . THR A 1 78 ? 11.517 3.125 -10.740 1.00 46.22 78 THR A CA 1
ATOM 590 C C . THR A 1 78 ? 11.258 4.211 -11.776 1.00 46.22 78 THR A C 1
ATOM 592 O O . THR A 1 78 ? 11.760 4.059 -12.912 1.00 46.22 78 THR A O 1
#